Protein AF-A0A954B7E7-F1 (afdb_monomer)

Sequence (150 aa):
MMRPLVLIAVLIAAAAIAASNAAAQENEWRDRQAALSGLARIYGELHHIRRMCEPRYEADVWRDRMKKLIELEEPSFDVREAMVKAFNAGYSTAQNRYSYCDRQAEDFAAARAAQGDAYIRSLTAPLYEAMRGDDAEGVTVWRGANTDNR

Solvent-accessible surface area (backbone atoms only — not comparable to full-atom values): 8160 Å² total; per-residue (Å²): 130,62,68,65,56,52,52,51,53,51,52,53,53,52,51,54,53,53,54,52,52,53,54,52,53,52,49,54,54,51,51,49,52,53,37,50,25,51,37,28,18,38,32,18,28,40,23,46,50,32,33,60,65,37,55,91,79,34,40,56,53,31,56,51,50,49,52,49,52,50,65,73,63,64,56,56,72,69,56,46,50,48,23,53,52,28,16,54,51,23,22,52,52,38,44,77,73,45,89,62,69,46,72,70,49,53,53,48,44,54,56,43,51,60,52,34,53,54,33,53,49,64,72,43,45,66,58,54,53,52,52,49,62,68,43,64,83,75,66,83,76,84,69,80,79,88,66,85,88,132

Radius of gyration: 23.2 Å; Cα contacts (8 Å, |Δi|>4): 107; chains: 1; bounding box: 72×30×70 Å

pLDDT: mean 87.24, std 15.55, range [39.56, 98.88]

Structure (mmCIF, N/CA/C/O backbone):
data_AF-A0A954B7E7-F1
#
_entry.id   AF-A0A954B7E7-F1
#
loop_
_atom_site.group_PDB
_atom_site.id
_atom_site.type_symbol
_atom_site.label_atom_id
_atom_site.label_alt_id
_atom_site.label_comp_id
_atom_site.label_asym_id
_atom_site.label_entity_id
_atom_site.label_seq_id
_atom_site.pdbx_PDB_ins_code
_atom_site.Cartn_x
_atom_site.Cartn_y
_atom_site.Cartn_z
_atom_site.occupancy
_atom_site.B_iso_or_equiv
_atom_site.auth_seq_id
_atom_site.auth_comp_id
_atom_site.auth_asym_id
_atom_site.auth_atom_id
_atom_site.pdbx_PDB_model_num
ATOM 1 N N . MET A 1 1 ? -29.582 14.960 51.848 1.00 62.03 1 MET A N 1
ATOM 2 C CA . MET A 1 1 ? -29.928 15.155 50.419 1.00 62.03 1 MET A CA 1
ATOM 3 C C . MET A 1 1 ? -28.740 15.026 49.446 1.00 62.03 1 MET A C 1
ATOM 5 O O . MET A 1 1 ? -28.986 14.947 48.256 1.00 62.03 1 MET A O 1
ATOM 9 N N . MET A 1 2 ? -27.476 14.924 49.896 1.00 61.59 2 MET A N 1
ATOM 10 C CA . MET A 1 2 ? -26.298 14.858 48.995 1.00 61.59 2 MET A CA 1
ATOM 11 C C . MET A 1 2 ? -25.994 13.473 48.386 1.00 61.59 2 MET A C 1
ATOM 13 O O . MET A 1 2 ? -25.412 13.392 47.313 1.00 61.59 2 MET A O 1
ATOM 17 N N . ARG A 1 3 ? -26.408 12.373 49.030 1.00 65.44 3 ARG A N 1
ATOM 18 C CA . ARG A 1 3 ? -26.160 10.994 48.558 1.00 65.44 3 ARG A CA 1
ATOM 19 C C . ARG A 1 3 ? -26.672 10.675 47.136 1.00 65.44 3 ARG A C 1
ATOM 21 O O . ARG A 1 3 ? -25.899 10.094 46.380 1.00 65.44 3 ARG A O 1
ATOM 28 N N . PRO A 1 4 ? -27.906 11.045 46.735 1.00 71.19 4 PRO A N 1
ATOM 29 C CA . PRO A 1 4 ? -28.377 10.776 45.374 1.00 71.19 4 PRO A CA 1
ATOM 30 C C . PRO A 1 4 ? -27.634 11.606 44.316 1.00 71.19 4 PRO A C 1
ATOM 32 O O . PRO A 1 4 ? -27.367 11.100 43.233 1.00 71.19 4 PRO A O 1
ATOM 35 N N . LEU A 1 5 ? -27.228 12.840 44.638 1.00 78.75 5 LEU A N 1
ATOM 36 C CA . LEU A 1 5 ? -26.463 13.701 43.726 1.00 78.75 5 LEU A CA 1
ATOM 37 C C . LEU A 1 5 ? -25.052 13.157 43.464 1.00 78.75 5 LEU A C 1
ATOM 39 O O . LEU A 1 5 ? -24.598 13.170 42.325 1.00 78.75 5 LEU A O 1
ATOM 43 N N . VAL A 1 6 ? -24.385 12.624 44.494 1.00 80.50 6 VAL A N 1
ATOM 44 C CA . VAL A 1 6 ? -23.064 11.987 44.344 1.00 80.50 6 VAL A CA 1
ATOM 45 C C . VAL A 1 6 ? -23.156 10.722 43.486 1.00 80.50 6 VAL A C 1
ATOM 47 O O . VAL A 1 6 ? -22.325 10.530 42.606 1.00 80.50 6 VAL A O 1
ATOM 50 N N . LEU A 1 7 ? -24.185 9.890 43.678 1.00 80.69 7 LEU A N 1
ATOM 51 C CA . LEU A 1 7 ? -24.391 8.684 42.864 1.00 80.69 7 LEU A CA 1
ATOM 52 C C . LEU A 1 7 ? -24.651 9.016 41.388 1.00 80.69 7 LEU A C 1
ATOM 54 O O . LEU A 1 7 ? -24.070 8.384 40.510 1.00 80.69 7 LEU A O 1
ATOM 58 N N . ILE A 1 8 ? -25.471 10.033 41.109 1.00 85.56 8 ILE A N 1
ATOM 59 C CA . ILE A 1 8 ? -25.734 10.489 39.737 1.00 85.56 8 ILE A CA 1
ATOM 60 C C . ILE A 1 8 ? -24.454 11.043 39.096 1.00 85.56 8 ILE A C 1
ATOM 62 O O . ILE A 1 8 ? -24.145 10.693 37.960 1.00 85.56 8 ILE A O 1
ATOM 66 N N . ALA A 1 9 ? -23.675 11.850 39.821 1.00 83.00 9 ALA A N 1
ATOM 67 C CA . ALA A 1 9 ? -22.412 12.385 39.315 1.00 83.00 9 ALA A CA 1
ATOM 68 C C . ALA A 1 9 ? -21.390 11.277 38.995 1.00 83.00 9 ALA A C 1
ATOM 70 O O . ALA A 1 9 ? -20.734 11.332 37.957 1.00 83.00 9 ALA A O 1
ATOM 71 N N . VAL A 1 10 ? -21.297 10.241 39.838 1.00 87.31 10 VAL A N 1
ATOM 72 C CA . VAL A 1 10 ? -20.429 9.074 39.596 1.00 87.31 10 VAL A CA 1
ATOM 73 C C . VAL A 1 10 ? -20.885 8.282 38.368 1.00 87.31 10 VAL A C 1
ATOM 75 O O . VAL A 1 10 ? -20.050 7.901 37.552 1.00 87.31 10 VAL A O 1
ATOM 78 N N . LEU A 1 11 ? -22.194 8.076 38.188 1.00 87.62 11 LEU A N 1
ATOM 79 C CA . LEU A 1 11 ? -22.734 7.386 37.010 1.00 87.62 11 LEU A CA 1
ATOM 80 C C . LEU A 1 11 ? -22.468 8.161 35.710 1.00 87.62 11 LEU A C 1
ATOM 82 O O . LEU A 1 11 ? -22.082 7.558 34.711 1.00 87.62 11 LEU A O 1
ATOM 86 N N . ILE A 1 12 ? -22.616 9.489 35.727 1.00 86.94 12 ILE A N 1
ATOM 87 C CA . ILE A 1 12 ? -22.311 10.344 34.568 1.00 86.94 12 ILE A CA 1
ATOM 88 C C . ILE A 1 12 ? -20.813 10.292 34.238 1.00 86.94 12 ILE A C 1
ATOM 90 O O . ILE A 1 12 ? -20.449 10.133 33.073 1.00 86.94 12 ILE A O 1
ATOM 94 N N . ALA A 1 13 ? -19.942 10.377 35.248 1.00 83.62 13 ALA A N 1
ATOM 95 C CA . ALA A 1 13 ? -18.497 10.289 35.048 1.00 83.62 13 ALA A CA 1
ATOM 96 C C . ALA A 1 13 ? -18.077 8.920 34.480 1.00 83.62 13 ALA A C 1
ATOM 98 O O . ALA A 1 13 ? -17.292 8.861 33.535 1.00 83.62 13 ALA A O 1
ATOM 99 N N . ALA A 1 14 ? -18.643 7.823 34.993 1.00 82.69 14 ALA A N 1
ATOM 100 C CA . ALA A 1 14 ? -18.383 6.478 34.483 1.00 82.69 14 ALA A CA 1
ATOM 101 C C . ALA A 1 14 ? -18.843 6.308 33.022 1.00 82.69 14 ALA A C 1
ATOM 103 O O . ALA A 1 14 ? -18.114 5.736 32.211 1.00 82.69 14 ALA A O 1
ATOM 104 N N . ALA A 1 15 ? -20.012 6.851 32.662 1.00 83.81 15 ALA A N 1
ATOM 105 C CA . ALA A 1 15 ? -20.512 6.823 31.288 1.00 83.81 15 ALA A CA 1
ATOM 106 C C . ALA A 1 15 ? -19.619 7.625 30.322 1.00 83.81 15 ALA A C 1
ATOM 108 O O . ALA A 1 15 ? -19.341 7.162 29.216 1.00 83.81 15 ALA A O 1
ATOM 109 N N . ALA A 1 16 ? -19.118 8.792 30.745 1.00 83.19 16 ALA A N 1
ATOM 110 C CA . ALA A 1 16 ? -18.207 9.611 29.942 1.00 83.19 16 ALA A CA 1
ATOM 111 C C . ALA A 1 16 ? -16.865 8.907 29.671 1.00 83.19 16 ALA A C 1
ATOM 113 O O . ALA A 1 16 ? -16.358 8.948 28.547 1.00 83.19 16 ALA A O 1
ATOM 114 N N . ILE A 1 17 ? -16.309 8.215 30.670 1.00 82.94 17 ILE A N 1
ATOM 115 C CA . ILE A 1 17 ? -15.077 7.426 30.514 1.00 82.94 17 ILE A CA 1
ATOM 116 C C . ILE A 1 17 ? -15.307 6.251 29.550 1.00 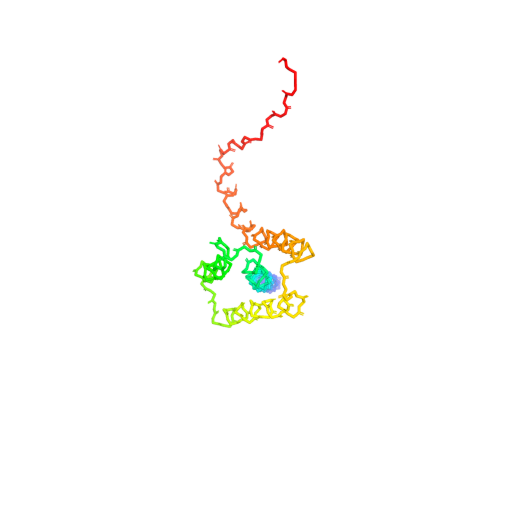82.94 17 ILE A C 1
ATOM 118 O O . ILE A 1 17 ? -14.515 6.050 28.630 1.00 82.94 17 ILE A O 1
ATOM 122 N N . ALA A 1 18 ? -16.410 5.511 29.702 1.00 79.81 18 ALA A N 1
ATOM 123 C CA . ALA A 1 18 ? -16.728 4.381 28.827 1.00 79.81 18 ALA A CA 1
ATOM 124 C C . ALA A 1 18 ? -16.906 4.803 27.357 1.00 79.81 18 ALA A C 1
ATOM 126 O O . ALA A 1 18 ? -16.361 4.161 26.460 1.00 79.81 18 ALA A O 1
ATOM 127 N N . ALA A 1 19 ? -17.610 5.913 27.110 1.00 79.81 19 ALA A N 1
ATOM 128 C CA . ALA A 1 19 ? -17.781 6.463 25.766 1.00 79.81 19 ALA A CA 1
ATOM 129 C C . ALA A 1 19 ? -16.446 6.902 25.134 1.00 79.81 19 ALA A C 1
ATOM 131 O O . ALA A 1 19 ? -16.231 6.700 23.939 1.00 79.81 19 ALA A O 1
ATOM 132 N N . SER A 1 20 ? -15.535 7.460 25.937 1.00 78.25 20 SER A N 1
ATOM 133 C CA . SER A 1 20 ? -14.213 7.903 25.471 1.00 78.25 20 SER A CA 1
ATOM 134 C C . SER A 1 20 ? -13.339 6.725 25.028 1.00 78.25 20 SER A C 1
ATOM 136 O O . SER A 1 20 ? -12.723 6.781 23.966 1.00 78.25 20 SER A O 1
ATOM 138 N N . ASN A 1 21 ? -13.337 5.633 25.798 1.00 78.88 21 ASN A N 1
ATOM 139 C CA . ASN A 1 21 ? -12.590 4.419 25.456 1.00 78.88 21 ASN A CA 1
ATOM 140 C C . ASN A 1 21 ? -13.131 3.746 24.186 1.00 78.88 21 ASN A C 1
ATOM 142 O O . ASN A 1 21 ? -12.350 3.338 23.331 1.00 78.88 21 ASN A O 1
ATOM 146 N N . ALA A 1 22 ? -14.457 3.682 24.027 1.00 78.12 22 ALA A N 1
ATOM 147 C CA . ALA A 1 22 ? -15.073 3.132 22.819 1.00 78.12 22 ALA A CA 1
ATOM 148 C C . ALA A 1 22 ? -14.686 3.929 21.559 1.00 78.12 22 ALA A C 1
ATOM 150 O O . ALA A 1 22 ? -14.379 3.347 20.521 1.00 78.12 22 ALA A O 1
ATOM 151 N N . ALA A 1 23 ? -14.642 5.262 21.657 1.00 82.12 23 ALA A N 1
ATOM 152 C CA . ALA A 1 23 ? -14.212 6.114 20.551 1.00 82.12 23 ALA A CA 1
ATOM 153 C C . ALA A 1 23 ? -12.720 5.940 20.210 1.00 82.12 23 ALA A C 1
ATOM 155 O O . ALA A 1 23 ? -12.357 5.956 19.034 1.00 82.12 23 ALA A O 1
ATOM 156 N N . ALA A 1 24 ? -11.855 5.763 21.214 1.00 80.12 24 ALA A N 1
ATOM 157 C CA . ALA A 1 24 ? -10.432 5.499 20.995 1.00 80.12 24 ALA A CA 1
ATOM 158 C C . ALA A 1 24 ? -10.213 4.170 20.251 1.00 80.12 24 ALA A C 1
ATOM 160 O O . ALA A 1 24 ? -9.518 4.147 19.237 1.00 80.12 24 ALA A O 1
ATOM 161 N N . GLN A 1 25 ? -10.890 3.105 20.684 1.00 80.62 25 GLN A N 1
ATOM 162 C CA . GLN A 1 25 ? -10.803 1.785 20.057 1.00 80.62 25 GLN A CA 1
ATOM 163 C C . GLN A 1 25 ? -11.285 1.790 18.595 1.00 80.62 25 GLN A C 1
ATOM 165 O O . GLN A 1 25 ? -10.663 1.177 17.729 1.00 80.62 25 GLN A O 1
ATOM 170 N N . GLU A 1 26 ? -12.366 2.515 18.297 1.00 83.69 26 GLU A N 1
ATOM 171 C CA . GLU A 1 26 ? -12.870 2.672 16.926 1.00 83.69 26 GLU A CA 1
ATOM 172 C C . GLU A 1 26 ? -11.858 3.390 16.017 1.00 83.69 26 GLU A C 1
ATOM 174 O O . GLU A 1 26 ? -11.665 3.019 14.857 1.00 83.69 26 GLU A O 1
ATOM 179 N N . ASN A 1 27 ? -11.182 4.417 16.538 1.00 87.12 27 ASN A N 1
ATOM 180 C CA . ASN A 1 27 ? -10.155 5.131 15.782 1.00 87.12 27 ASN A CA 1
ATOM 181 C C . ASN A 1 27 ? -8.965 4.221 15.459 1.00 87.12 27 ASN A C 1
ATOM 183 O O . ASN A 1 27 ? -8.548 4.167 14.305 1.00 87.12 27 ASN A O 1
ATOM 187 N N . GLU A 1 28 ? -8.478 3.457 16.438 1.00 87.50 28 GLU A N 1
ATOM 188 C CA . GLU A 1 28 ? -7.391 2.491 16.238 1.00 87.50 28 GLU A CA 1
ATOM 189 C C . GLU A 1 28 ? -7.754 1.424 15.197 1.00 87.50 28 GLU A C 1
ATOM 191 O O . GLU A 1 28 ? -6.956 1.115 14.307 1.00 87.50 28 GLU A O 1
ATOM 196 N N . TRP A 1 29 ? -8.979 0.891 15.259 1.00 89.25 29 TRP A N 1
ATOM 197 C CA . TRP A 1 29 ? -9.479 -0.085 14.289 1.00 89.25 29 TRP A CA 1
ATOM 198 C C . TRP A 1 29 ? -9.511 0.483 12.863 1.00 89.25 29 TRP A C 1
ATOM 200 O O . TRP A 1 29 ? -9.078 -0.178 11.909 1.00 89.25 29 TRP A O 1
ATOM 210 N N . ARG A 1 30 ? -9.988 1.721 12.703 1.00 92.12 30 ARG A N 1
ATOM 211 C CA . ARG A 1 30 ? -10.050 2.405 11.405 1.00 92.12 30 ARG A CA 1
ATOM 212 C C . ARG A 1 30 ? -8.659 2.712 10.850 1.00 92.12 30 ARG A C 1
ATOM 214 O O . ARG A 1 30 ? -8.404 2.467 9.668 1.00 92.12 30 ARG A O 1
ATOM 221 N N . ASP A 1 31 ? -7.750 3.195 11.691 1.00 93.00 31 ASP A N 1
ATOM 222 C CA . ASP A 1 31 ? -6.374 3.510 11.298 1.00 93.00 31 ASP A CA 1
ATOM 223 C C . ASP A 1 31 ? -5.615 2.242 10.880 1.00 93.00 31 ASP A C 1
ATOM 225 O O . ASP A 1 31 ? -4.913 2.239 9.863 1.00 93.00 31 ASP A O 1
ATOM 229 N N . ARG A 1 32 ? -5.836 1.122 11.583 1.00 94.56 32 ARG A N 1
ATOM 230 C CA . ARG A 1 32 ? -5.274 -0.184 11.211 1.00 94.56 32 ARG A CA 1
ATOM 231 C C . ARG A 1 32 ? -5.741 -0.634 9.827 1.00 94.56 32 ARG A C 1
ATOM 233 O O . ARG A 1 32 ? -4.914 -1.008 8.997 1.00 94.56 32 ARG A O 1
ATOM 240 N N . GLN A 1 33 ? -7.038 -0.565 9.530 1.00 96.00 33 GLN A N 1
ATOM 241 C CA . GLN A 1 33 ? -7.556 -0.928 8.200 1.00 96.00 33 GLN A CA 1
ATOM 242 C C . GLN A 1 33 ? -7.020 -0.030 7.087 1.00 96.00 33 GLN A C 1
ATOM 244 O O . GLN A 1 33 ? -6.722 -0.507 5.984 1.00 96.00 33 GLN A O 1
ATOM 249 N N . ALA A 1 34 ? -6.885 1.269 7.365 1.00 96.31 34 ALA A N 1
ATOM 250 C CA . ALA A 1 34 ? -6.288 2.210 6.430 1.00 96.31 34 ALA A CA 1
ATOM 251 C C . ALA A 1 34 ? -4.821 1.846 6.149 1.00 96.31 34 ALA A C 1
ATOM 253 O O . ALA A 1 34 ? -4.398 1.858 4.989 1.00 96.31 34 ALA A O 1
ATOM 254 N N . ALA A 1 35 ? -4.065 1.450 7.177 1.00 97.50 35 ALA A N 1
ATOM 255 C CA . ALA A 1 35 ? -2.692 0.982 7.031 1.00 97.50 35 ALA A CA 1
ATOM 256 C C . ALA A 1 35 ? -2.596 -0.334 6.236 1.00 97.50 35 ALA A C 1
ATOM 258 O O . ALA A 1 35 ? -1.775 -0.429 5.322 1.00 97.50 35 ALA A O 1
ATOM 259 N N . LEU A 1 36 ? -3.476 -1.308 6.497 1.00 98.38 36 LEU A N 1
ATOM 260 C CA . LEU A 1 36 ? -3.551 -2.563 5.736 1.00 98.38 36 LEU A CA 1
ATOM 261 C C . LEU A 1 36 ? -3.853 -2.320 4.255 1.00 98.38 36 LEU A C 1
ATOM 263 O O . LEU A 1 36 ? -3.168 -2.846 3.377 1.00 98.38 36 LEU A O 1
ATOM 267 N N . SER A 1 37 ? -4.840 -1.473 3.964 1.00 98.50 37 SER A N 1
ATOM 268 C CA . SER A 1 37 ? -5.191 -1.097 2.590 1.00 98.50 37 SER A CA 1
ATOM 269 C C . SER A 1 37 ? -4.064 -0.306 1.911 1.00 98.50 37 SER A C 1
ATOM 271 O O . SER A 1 37 ? -3.795 -0.483 0.720 1.00 98.50 37 SER A O 1
ATOM 273 N N . GLY A 1 38 ? -3.366 0.549 2.663 1.00 98.56 38 GLY A N 1
ATOM 274 C CA . GLY A 1 38 ? -2.195 1.291 2.199 1.00 98.56 38 GLY A CA 1
ATOM 275 C C . GLY A 1 38 ? -1.033 0.378 1.803 1.00 98.56 38 GLY A C 1
ATOM 276 O O . GLY A 1 38 ? -0.483 0.528 0.708 1.00 98.56 38 GLY A O 1
ATOM 277 N N . LEU A 1 39 ? -0.713 -0.606 2.645 1.00 98.75 39 LEU A N 1
ATOM 278 C CA . LEU A 1 39 ? 0.311 -1.611 2.366 1.00 98.75 39 LEU A CA 1
ATOM 279 C C . LEU A 1 39 ? -0.084 -2.515 1.188 1.00 98.75 39 LEU A C 1
ATOM 281 O O . LEU A 1 39 ? 0.735 -2.769 0.305 1.00 98.75 39 LEU A O 1
ATOM 285 N N . ALA A 1 40 ? -1.351 -2.930 1.112 1.00 98.81 40 ALA A N 1
ATOM 286 C CA . ALA A 1 40 ? -1.865 -3.720 -0.005 1.00 98.81 40 ALA A CA 1
ATOM 287 C C . ALA A 1 40 ? -1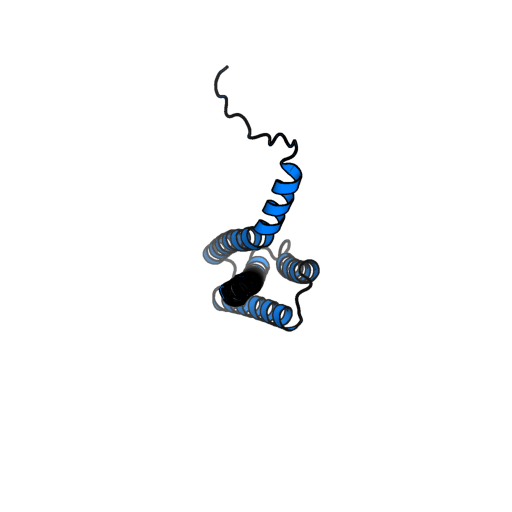.693 -2.999 -1.352 1.00 98.81 40 ALA A C 1
ATOM 289 O O . ALA A 1 40 ? -1.236 -3.595 -2.330 1.00 98.81 40 ALA A O 1
ATOM 290 N N . ARG A 1 41 ? -1.981 -1.691 -1.398 1.00 98.88 41 ARG A N 1
ATOM 291 C CA . ARG A 1 41 ? -1.741 -0.856 -2.585 1.00 98.88 41 ARG A CA 1
ATOM 292 C C . ARG A 1 41 ? -0.266 -0.814 -2.983 1.00 98.88 41 ARG A C 1
ATOM 294 O O . ARG A 1 41 ? 0.028 -0.943 -4.169 1.00 98.88 41 ARG A O 1
ATOM 301 N N . ILE A 1 42 ? 0.645 -0.695 -2.012 1.00 98.81 42 ILE A N 1
ATOM 302 C CA . ILE A 1 42 ? 2.098 -0.760 -2.254 1.00 98.81 42 ILE A CA 1
ATOM 303 C C . ILE A 1 42 ? 2.488 -2.087 -2.888 1.00 98.81 42 ILE A C 1
ATOM 305 O O . ILE A 1 42 ? 3.198 -2.102 -3.890 1.00 98.81 42 ILE A O 1
ATOM 309 N N . TYR A 1 43 ? 2.005 -3.203 -2.347 1.00 98.75 43 TYR A N 1
ATOM 310 C CA . TYR A 1 43 ? 2.293 -4.516 -2.919 1.00 98.75 43 TYR A CA 1
ATOM 311 C C . TYR A 1 43 ? 1.777 -4.653 -4.350 1.00 98.75 43 TYR A C 1
ATOM 313 O O . TYR A 1 43 ? 2.461 -5.257 -5.172 1.00 98.75 43 TYR A O 1
ATOM 321 N N . GLY A 1 44 ? 0.631 -4.053 -4.678 1.00 98.62 44 GLY A N 1
ATOM 322 C CA . GLY A 1 44 ? 0.123 -4.003 -6.049 1.00 98.62 44 GLY A CA 1
ATOM 323 C C . GLY A 1 44 ? 1.056 -3.258 -7.003 1.00 98.62 44 GLY A C 1
ATOM 324 O O . GLY A 1 44 ? 1.412 -3.776 -8.061 1.00 98.62 44 GLY A O 1
ATOM 325 N N . GLU A 1 45 ? 1.492 -2.059 -6.613 1.00 98.69 45 GLU A N 1
ATOM 326 C CA . GLU A 1 45 ? 2.414 -1.238 -7.409 1.00 98.69 45 GLU A CA 1
ATOM 327 C C . GLU A 1 45 ? 3.767 -1.936 -7.612 1.00 98.69 45 GLU A C 1
ATOM 329 O O . GLU A 1 45 ? 4.279 -1.996 -8.732 1.00 98.69 45 GLU A O 1
ATOM 334 N N . LEU A 1 46 ? 4.320 -2.516 -6.542 1.00 98.19 46 LEU A N 1
ATOM 335 C CA . LEU A 1 46 ? 5.580 -3.258 -6.587 1.00 98.19 46 LEU A CA 1
ATOM 336 C C . LEU A 1 46 ? 5.459 -4.528 -7.428 1.00 98.19 46 LEU A C 1
ATOM 338 O O . LEU A 1 46 ? 6.366 -4.824 -8.201 1.00 98.19 46 LEU A O 1
ATOM 342 N N . HIS A 1 47 ? 4.332 -5.240 -7.343 1.00 98.12 47 HIS A N 1
ATOM 343 C CA . HIS A 1 47 ? 4.094 -6.434 -8.150 1.00 98.12 47 HIS A CA 1
ATOM 344 C C . HIS A 1 47 ? 4.179 -6.137 -9.648 1.00 98.12 47 HIS A C 1
ATOM 346 O O . HIS A 1 47 ? 4.799 -6.906 -10.379 1.00 98.12 47 HIS A O 1
ATOM 352 N N . HIS A 1 48 ? 3.601 -5.024 -10.111 1.00 98.00 48 HIS A N 1
ATOM 353 C CA . HIS A 1 48 ? 3.704 -4.638 -11.519 1.00 98.00 48 HIS A CA 1
ATOM 354 C C . HIS A 1 48 ? 5.154 -4.359 -11.927 1.00 98.00 48 HIS A C 1
ATOM 356 O O . HIS A 1 48 ? 5.666 -4.973 -12.863 1.00 98.00 48 HIS A O 1
ATOM 362 N N . ILE A 1 49 ? 5.834 -3.467 -11.203 1.00 97.69 49 ILE A N 1
ATOM 363 C CA . ILE A 1 49 ? 7.168 -2.997 -11.601 1.00 97.69 49 ILE A CA 1
ATOM 364 C C . ILE A 1 49 ? 8.197 -4.123 -11.522 1.00 97.69 49 ILE A C 1
ATOM 366 O O . ILE A 1 49 ? 8.946 -4.351 -12.471 1.00 97.69 49 ILE A O 1
ATOM 370 N N . ARG A 1 50 ? 8.203 -4.886 -10.427 1.00 95.25 50 ARG A N 1
ATOM 371 C CA . ARG A 1 50 ? 9.187 -5.952 -10.203 1.00 95.25 50 ARG A CA 1
ATOM 372 C C . ARG A 1 50 ? 8.980 -7.142 -11.132 1.00 95.25 50 ARG A C 1
ATOM 374 O O . ARG A 1 50 ? 9.956 -7.771 -11.525 1.00 95.25 50 ARG A O 1
ATOM 381 N N . ARG A 1 51 ? 7.748 -7.392 -11.598 1.00 95.56 51 ARG A N 1
ATOM 382 C CA . ARG A 1 51 ? 7.500 -8.346 -12.693 1.00 95.56 51 ARG A CA 1
ATOM 383 C C . ARG A 1 51 ? 8.204 -7.969 -13.989 1.00 95.56 51 ARG A C 1
ATOM 385 O O . ARG A 1 51 ? 8.571 -8.866 -14.736 1.00 95.56 51 ARG A O 1
ATOM 392 N N . MET A 1 52 ? 8.337 -6.682 -14.289 1.00 95.31 52 MET A N 1
ATOM 393 C CA . MET A 1 52 ? 8.971 -6.234 -15.530 1.00 95.31 52 MET A CA 1
ATOM 394 C C . MET A 1 52 ? 10.481 -6.054 -15.372 1.00 95.31 52 MET A C 1
ATOM 396 O O . MET A 1 52 ? 11.220 -6.398 -16.288 1.00 95.31 52 MET A O 1
ATOM 400 N N . CYS A 1 53 ? 10.934 -5.535 -14.230 1.00 95.12 53 CYS A N 1
ATOM 401 C CA . CYS A 1 53 ? 12.353 -5.287 -13.971 1.00 95.12 53 CYS A CA 1
ATOM 402 C C . CYS A 1 53 ? 13.122 -6.549 -13.554 1.00 95.12 53 CYS A C 1
ATOM 404 O O . CYS A 1 53 ? 14.249 -6.756 -13.993 1.00 95.12 53 CYS A O 1
ATOM 406 N N . GLU A 1 54 ? 12.510 -7.431 -12.759 1.00 92.12 54 GLU A N 1
ATOM 407 C CA . GLU A 1 54 ? 13.158 -8.626 -12.200 1.00 92.12 54 GLU A CA 1
ATOM 408 C C . GLU A 1 54 ? 12.286 -9.894 -12.350 1.00 92.12 54 GLU A C 1
ATOM 410 O O . GLU A 1 54 ? 12.027 -10.613 -11.376 1.00 92.12 54 GLU A O 1
ATOM 415 N N . PRO A 1 55 ? 11.838 -10.237 -13.577 1.00 90.19 55 PRO A N 1
ATOM 416 C CA . PRO A 1 55 ? 10.847 -11.293 -13.818 1.00 90.19 55 PRO A CA 1
ATOM 417 C C . PRO A 1 55 ? 11.246 -12.682 -13.304 1.00 90.19 55 PRO A C 1
ATOM 419 O O . PRO A 1 55 ? 10.381 -13.522 -13.077 1.00 90.19 55 PRO A O 1
ATOM 422 N N . ARG A 1 56 ? 12.545 -12.957 -13.144 1.00 89.44 56 ARG A N 1
ATOM 423 C CA . ARG A 1 56 ? 13.047 -14.270 -12.705 1.00 89.44 56 ARG A CA 1
ATOM 424 C C . ARG A 1 56 ? 13.024 -14.462 -11.189 1.00 89.44 56 ARG A C 1
ATOM 426 O O . ARG A 1 56 ? 13.034 -15.604 -10.747 1.00 89.44 56 ARG A O 1
ATOM 433 N N . TYR A 1 57 ? 13.020 -13.373 -10.421 1.00 86.94 57 TYR A N 1
ATOM 434 C CA . TYR A 1 57 ? 13.223 -13.415 -8.969 1.00 86.94 57 TYR A CA 1
ATOM 435 C C . TYR A 1 57 ? 12.034 -12.860 -8.191 1.00 86.94 57 TYR A C 1
ATOM 437 O O . TYR A 1 57 ? 11.698 -13.389 -7.137 1.00 86.94 57 TYR A O 1
ATOM 445 N N . GLU A 1 58 ? 11.365 -11.831 -8.715 1.00 88.75 58 GLU A N 1
ATOM 446 C CA . GLU A 1 58 ? 10.368 -11.082 -7.943 1.00 88.75 58 GLU A CA 1
ATOM 447 C C . GLU A 1 58 ? 8.954 -11.107 -8.530 1.00 88.75 58 GLU A C 1
ATOM 449 O O . GLU A 1 58 ? 8.040 -10.499 -7.963 1.00 88.75 58 GLU A O 1
ATOM 454 N N . ALA A 1 59 ? 8.742 -11.817 -9.642 1.00 81.75 59 ALA A N 1
ATOM 455 C CA . ALA A 1 59 ? 7.482 -11.757 -10.375 1.00 81.75 59 ALA A CA 1
ATOM 456 C C . ALA A 1 59 ? 6.254 -12.078 -9.510 1.00 81.75 59 ALA A C 1
ATOM 458 O O . ALA A 1 59 ? 5.250 -11.376 -9.613 1.00 81.75 59 ALA A O 1
ATOM 459 N N . ASP A 1 60 ? 6.338 -13.073 -8.625 1.00 91.69 60 ASP A N 1
ATOM 460 C CA . ASP A 1 60 ? 5.212 -13.485 -7.776 1.00 91.69 60 ASP A CA 1
ATOM 461 C C . ASP A 1 60 ? 5.379 -13.119 -6.294 1.00 91.69 60 ASP A C 1
ATOM 463 O O . ASP A 1 60 ? 4.392 -13.086 -5.557 1.00 91.69 60 ASP A O 1
ATOM 467 N N . VAL A 1 61 ? 6.582 -12.707 -5.878 1.00 94.81 61 VAL A N 1
ATOM 468 C CA . VAL A 1 61 ? 6.928 -12.393 -4.478 1.00 94.81 61 VAL A CA 1
ATOM 469 C C . VAL A 1 61 ? 5.940 -11.414 -3.847 1.00 94.81 61 VAL A C 1
ATOM 471 O O . VAL A 1 61 ? 5.467 -11.619 -2.732 1.00 94.81 61 VAL A O 1
ATOM 474 N N . TRP A 1 62 ? 5.587 -10.346 -4.558 1.00 96.06 62 TRP A N 1
ATOM 475 C CA . TRP A 1 62 ? 4.714 -9.294 -4.028 1.00 96.06 62 TRP A CA 1
ATOM 476 C C . TRP A 1 62 ? 3.248 -9.716 -3.929 1.00 96.06 62 TRP A C 1
ATOM 478 O O . TRP A 1 62 ? 2.547 -9.323 -2.996 1.00 96.06 62 TRP A O 1
ATOM 488 N N . ARG A 1 63 ? 2.793 -10.574 -4.847 1.00 96.50 63 ARG A N 1
ATOM 489 C CA . ARG A 1 63 ? 1.468 -11.195 -4.761 1.00 96.50 63 ARG A CA 1
ATOM 490 C C . ARG A 1 63 ? 1.408 -12.156 -3.578 1.00 96.50 63 ARG A C 1
ATOM 492 O O . ARG A 1 63 ? 0.408 -12.179 -2.867 1.00 96.50 63 ARG A O 1
ATOM 499 N N . ASP A 1 64 ? 2.466 -12.922 -3.344 1.00 97.56 64 ASP A N 1
ATOM 500 C CA . ASP A 1 64 ? 2.520 -13.855 -2.222 1.00 97.56 64 ASP A CA 1
ATOM 501 C C . ASP A 1 64 ? 2.639 -13.132 -0.877 1.00 97.56 64 ASP A C 1
ATOM 503 O O . ASP A 1 64 ? 1.960 -13.513 0.073 1.00 97.56 64 ASP A O 1
ATOM 507 N N . ARG A 1 65 ? 3.368 -12.011 -0.810 1.00 97.19 65 ARG A N 1
ATOM 508 C CA . ARG A 1 65 ? 3.342 -11.104 0.351 1.00 97.19 65 ARG A CA 1
ATOM 509 C C . ARG A 1 65 ? 1.940 -10.568 0.631 1.00 97.19 65 ARG A C 1
ATOM 511 O O . ARG A 1 65 ? 1.520 -10.557 1.783 1.00 97.19 65 ARG A O 1
ATOM 518 N N . MET A 1 66 ? 1.188 -10.191 -0.405 1.00 98.25 66 MET A N 1
ATOM 519 C CA . MET A 1 66 ? -0.209 -9.777 -0.252 1.00 98.25 66 MET A CA 1
ATOM 520 C C . MET A 1 66 ? -1.092 -10.902 0.312 1.00 98.25 66 MET A C 1
ATOM 522 O O . MET A 1 66 ? -1.887 -10.664 1.220 1.00 98.25 66 MET A O 1
ATOM 526 N N . LYS A 1 67 ? -0.941 -12.136 -0.189 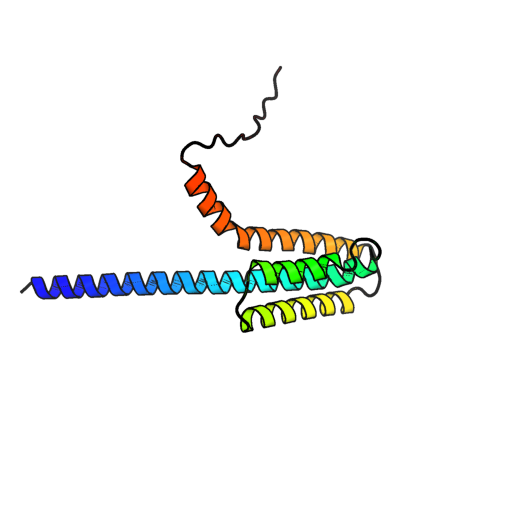1.00 98.31 67 LYS A N 1
ATOM 527 C CA . LYS A 1 67 ? -1.657 -13.303 0.357 1.00 98.31 67 LYS A CA 1
ATOM 528 C C . LYS A 1 67 ? -1.284 -13.543 1.817 1.00 98.31 67 LYS A C 1
ATOM 530 O O . LYS A 1 67 ? -2.178 -13.730 2.634 1.00 98.31 67 LYS A O 1
ATOM 535 N N . LYS A 1 68 ? 0.011 -13.485 2.142 1.00 98.12 68 LYS A N 1
ATOM 536 C CA . LYS A 1 68 ? 0.500 -13.704 3.503 1.00 98.12 68 LYS A CA 1
ATOM 537 C C . LYS A 1 68 ? 0.012 -12.627 4.469 1.00 98.12 68 LYS A C 1
ATOM 539 O O . LYS A 1 68 ? -0.312 -12.951 5.601 1.00 98.12 68 LYS A O 1
ATOM 544 N N . LEU A 1 69 ? -0.099 -11.376 4.020 1.00 97.56 69 LEU A N 1
ATOM 545 C CA . LEU A 1 69 ? -0.688 -10.298 4.815 1.00 97.56 69 LEU A CA 1
ATOM 546 C C . LEU A 1 69 ? -2.151 -10.599 5.175 1.00 97.56 69 LEU A C 1
ATOM 548 O O . LEU A 1 69 ? -2.525 -10.469 6.332 1.00 97.56 69 LEU A O 1
ATOM 552 N N . ILE A 1 70 ? -2.966 -11.040 4.208 1.00 98.12 70 ILE A N 1
ATOM 553 C CA . ILE A 1 70 ? -4.362 -11.437 4.471 1.00 98.12 70 ILE A CA 1
ATOM 554 C C . ILE A 1 70 ? -4.425 -12.641 5.417 1.00 98.12 70 ILE A C 1
ATOM 556 O O . ILE A 1 70 ? -5.281 -12.677 6.290 1.00 98.12 70 ILE A O 1
ATOM 560 N N . GLU A 1 71 ? -3.547 -13.625 5.227 1.00 97.81 71 GLU A N 1
ATOM 561 C CA . GLU A 1 71 ? -3.485 -14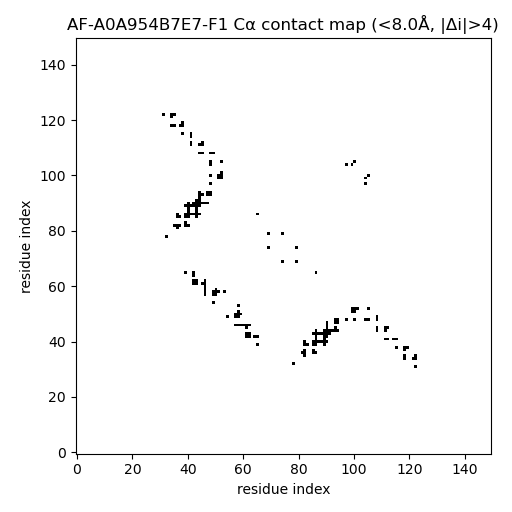.819 6.076 1.00 97.81 71 GLU A CA 1
ATOM 562 C C . GLU A 1 71 ? -3.130 -14.473 7.527 1.00 97.81 71 GLU A C 1
ATOM 564 O O . GLU A 1 71 ? -3.736 -15.017 8.436 1.00 97.81 71 GLU A O 1
ATOM 569 N N . LEU A 1 72 ? -2.165 -13.575 7.746 1.00 96.00 72 LEU A N 1
ATOM 570 C CA . LEU A 1 72 ? -1.711 -13.201 9.087 1.00 96.00 72 LEU A CA 1
ATOM 571 C C . LEU A 1 72 ? -2.701 -12.304 9.831 1.00 96.00 72 LEU A C 1
ATOM 573 O O . LEU A 1 72 ? -2.813 -12.407 11.047 1.00 96.00 72 LEU A O 1
ATOM 577 N N . GLU A 1 73 ? -3.370 -11.397 9.123 1.00 95.00 73 GLU A N 1
ATOM 578 C CA . GLU A 1 73 ? -4.273 -10.426 9.751 1.00 95.00 73 GLU A CA 1
ATOM 579 C C . GLU A 1 73 ? -5.702 -10.955 9.910 1.00 95.00 73 GLU A C 1
ATOM 581 O O . GLU A 1 73 ? -6.492 -10.318 10.599 1.00 95.00 73 GLU A O 1
ATOM 586 N N . GLU A 1 74 ? -6.042 -12.068 9.244 1.00 97.00 74 GLU A N 1
ATOM 587 C CA . GLU A 1 74 ? -7.381 -12.679 9.215 1.00 97.00 74 GLU A CA 1
ATOM 588 C C . GLU A 1 74 ? -8.524 -11.637 9.186 1.00 97.00 74 GLU A C 1
ATOM 590 O O . GLU A 1 74 ? -9.416 -11.647 10.040 1.00 97.00 74 GLU A O 1
ATOM 595 N N . PRO A 1 75 ? -8.506 -10.686 8.227 1.00 96.44 75 PRO A N 1
ATOM 596 C CA . PRO A 1 75 ? -9.422 -9.558 8.247 1.00 96.44 75 PRO A CA 1
ATOM 597 C C . PRO A 1 75 ? -10.869 -10.004 8.018 1.00 96.44 75 PRO A C 1
ATOM 599 O O . PRO A 1 75 ? -11.140 -11.000 7.337 1.00 96.44 75 PRO A O 1
ATOM 602 N N . SER A 1 76 ? -11.817 -9.195 8.497 1.00 96.75 76 SER A N 1
ATOM 603 C CA . SER A 1 76 ? -13.221 -9.330 8.112 1.00 96.75 76 SER A CA 1
ATOM 604 C C . SER A 1 76 ? -13.385 -9.225 6.590 1.00 96.75 76 SER A C 1
ATOM 606 O O . SER A 1 76 ? -12.521 -8.717 5.868 1.00 96.75 76 SER A O 1
ATOM 608 N N . PHE A 1 77 ? -14.500 -9.742 6.076 1.00 97.56 77 PHE A N 1
ATOM 609 C CA . PHE A 1 77 ? -14.723 -9.852 4.634 1.00 97.56 77 PHE A CA 1
ATOM 610 C C . PHE A 1 77 ? -14.617 -8.505 3.898 1.00 97.56 77 PHE A C 1
ATOM 612 O O . PHE A 1 77 ? -13.971 -8.419 2.855 1.00 97.56 77 PHE A O 1
ATOM 619 N N . ASP A 1 78 ? -15.209 -7.458 4.461 1.00 97.31 78 ASP A N 1
ATOM 620 C CA . ASP A 1 78 ? -15.195 -6.089 3.946 1.00 97.31 78 ASP A CA 1
ATOM 621 C C . ASP A 1 78 ? -13.781 -5.491 3.919 1.00 97.31 78 ASP A C 1
ATOM 623 O O . ASP A 1 78 ? -13.361 -4.909 2.915 1.00 97.31 78 ASP A O 1
ATOM 627 N N . VAL A 1 79 ? -12.995 -5.713 4.974 1.00 97.44 79 VAL A N 1
ATOM 628 C CA . VAL A 1 79 ? -11.595 -5.271 5.036 1.00 97.44 79 VAL A CA 1
ATOM 629 C C . VAL A 1 79 ? -10.751 -6.026 4.016 1.00 97.44 79 VAL A C 1
ATOM 631 O O . VAL A 1 79 ? -9.963 -5.423 3.284 1.00 97.44 79 VAL A O 1
ATOM 634 N N . ARG A 1 80 ? -10.955 -7.342 3.892 1.00 98.44 80 ARG A N 1
ATOM 635 C CA . ARG A 1 80 ? -10.297 -8.161 2.870 1.00 98.44 80 ARG A CA 1
ATOM 636 C C . ARG A 1 80 ? -10.611 -7.655 1.463 1.00 98.44 80 ARG A C 1
ATOM 638 O O . ARG A 1 80 ? -9.712 -7.581 0.623 1.00 98.44 80 ARG A O 1
ATOM 645 N N . GLU A 1 81 ? -11.867 -7.316 1.187 1.00 98.56 81 GLU A N 1
ATOM 646 C CA . GLU A 1 81 ? -12.287 -6.751 -0.096 1.00 98.56 81 GLU A CA 1
ATOM 647 C C . GLU A 1 81 ? -11.602 -5.403 -0.360 1.00 98.56 81 GLU A C 1
ATOM 649 O O . GLU A 1 81 ? -11.034 -5.204 -1.440 1.00 98.56 81 GLU A O 1
ATOM 654 N N . ALA A 1 82 ? -11.573 -4.510 0.633 1.00 98.56 82 ALA A N 1
ATOM 655 C CA . ALA A 1 82 ? -10.894 -3.221 0.536 1.00 98.56 82 ALA A CA 1
ATOM 656 C C . ALA A 1 82 ? -9.393 -3.380 0.241 1.00 98.56 82 ALA A C 1
ATOM 658 O O . ALA A 1 82 ? -8.861 -2.720 -0.655 1.00 98.56 82 ALA A O 1
ATOM 659 N N . MET A 1 83 ? -8.726 -4.313 0.921 1.00 98.75 83 MET A N 1
ATOM 660 C CA . MET A 1 83 ? -7.323 -4.654 0.693 1.00 98.75 83 MET A CA 1
ATOM 661 C C . MET A 1 83 ? -7.075 -5.166 -0.735 1.00 98.75 83 MET A C 1
ATOM 663 O O . MET A 1 83 ? -6.166 -4.691 -1.418 1.00 98.75 83 MET A O 1
ATOM 667 N N . VAL A 1 84 ? -7.897 -6.101 -1.226 1.00 98.75 84 VAL A N 1
ATOM 668 C CA . VAL A 1 84 ? -7.788 -6.629 -2.600 1.00 98.75 84 VAL A CA 1
ATOM 669 C C . VAL A 1 84 ? -8.024 -5.525 -3.633 1.00 98.75 84 VAL A C 1
ATOM 671 O O . VAL A 1 84 ? -7.270 -5.405 -4.602 1.00 98.75 84 VAL A O 1
ATOM 674 N N . LYS A 1 85 ? -9.033 -4.675 -3.419 1.00 98.81 85 LYS A N 1
ATOM 675 C CA . LYS A 1 85 ? -9.313 -3.521 -4.279 1.00 98.81 85 LYS A CA 1
ATOM 676 C C . LYS A 1 85 ? -8.132 -2.551 -4.310 1.00 98.81 85 LYS A C 1
ATOM 678 O O . LYS A 1 85 ? -7.755 -2.092 -5.387 1.00 98.81 85 LYS A O 1
ATOM 683 N N . ALA A 1 86 ? -7.522 -2.276 -3.159 1.00 98.88 86 ALA A N 1
ATOM 684 C CA . ALA A 1 86 ? -6.358 -1.405 -3.045 1.00 98.88 86 ALA A CA 1
ATOM 685 C C . ALA A 1 86 ? -5.132 -1.975 -3.777 1.00 98.88 86 ALA A C 1
ATOM 687 O O . ALA A 1 86 ? -4.476 -1.239 -4.516 1.00 98.88 86 ALA A O 1
ATOM 688 N N . PHE A 1 87 ? -4.866 -3.281 -3.648 1.00 98.88 87 PHE A N 1
ATOM 689 C CA . PHE A 1 87 ? -3.819 -3.973 -4.408 1.00 98.88 87 PHE A CA 1
ATOM 690 C C . PHE A 1 87 ? -4.037 -3.829 -5.918 1.00 98.88 87 PHE A C 1
ATOM 692 O O . PHE A 1 87 ? -3.147 -3.377 -6.639 1.00 98.88 87 PHE A O 1
ATOM 699 N N . ASN A 1 88 ? -5.240 -4.146 -6.403 1.00 98.75 88 ASN A N 1
ATOM 700 C CA . ASN A 1 88 ? -5.563 -4.068 -7.829 1.00 98.75 88 ASN A CA 1
ATOM 701 C C . ASN A 1 88 ? -5.460 -2.632 -8.367 1.00 98.75 88 ASN A C 1
ATOM 703 O O . ASN A 1 88 ? -4.955 -2.414 -9.471 1.00 98.75 88 ASN A O 1
ATOM 707 N N . ALA A 1 89 ? -5.899 -1.644 -7.585 1.00 98.88 89 ALA A N 1
ATOM 708 C CA . ALA A 1 89 ? -5.769 -0.233 -7.934 1.00 98.88 89 ALA A CA 1
ATOM 709 C C . ALA A 1 89 ? -4.298 0.210 -8.011 1.00 98.88 89 ALA A C 1
ATOM 711 O O . ALA A 1 89 ? -3.916 0.903 -8.956 1.00 98.88 89 ALA A O 1
ATOM 712 N N . GLY A 1 90 ? -3.466 -0.219 -7.056 1.00 98.75 90 GLY A N 1
ATOM 713 C CA . GLY A 1 90 ? -2.027 0.038 -7.064 1.00 98.75 90 GLY A CA 1
ATOM 714 C C . GLY A 1 90 ? -1.335 -0.562 -8.285 1.00 98.75 90 GLY A C 1
ATOM 715 O O . GLY A 1 90 ? -0.638 0.142 -9.015 1.00 98.75 90 GLY A O 1
ATOM 716 N N . TYR A 1 91 ? -1.612 -1.836 -8.567 1.00 98.69 91 TYR A N 1
ATOM 717 C CA . TYR A 1 91 ? -1.110 -2.522 -9.756 1.00 98.69 91 TYR A CA 1
ATOM 718 C C . TYR A 1 91 ? -1.476 -1.770 -11.040 1.00 98.69 91 TYR A C 1
ATOM 720 O O . TYR A 1 91 ? -0.606 -1.463 -11.851 1.00 98.69 91 TYR A O 1
ATOM 728 N N . SER A 1 92 ? -2.754 -1.409 -11.191 1.00 98.69 92 SER A N 1
ATOM 729 C CA . SER A 1 92 ? -3.258 -0.726 -12.390 1.00 98.69 92 SER A CA 1
ATOM 730 C C . SER A 1 92 ? -2.649 0.672 -12.551 1.00 98.69 92 SER A C 1
ATOM 732 O O . SER A 1 92 ? -2.309 1.086 -13.655 1.00 98.69 92 SER A O 1
ATOM 734 N N . THR A 1 93 ? -2.461 1.397 -11.445 1.00 98.56 93 THR A N 1
ATOM 735 C CA . THR A 1 93 ? -1.820 2.720 -11.448 1.00 98.56 93 THR A CA 1
ATOM 736 C C . THR A 1 93 ? -0.362 2.631 -11.891 1.00 98.56 93 THR A C 1
ATOM 738 O O . THR A 1 93 ? 0.067 3.400 -12.752 1.00 98.56 93 THR A O 1
ATOM 741 N N . ALA A 1 94 ? 0.396 1.680 -11.339 1.00 98.38 94 ALA A N 1
ATOM 742 C CA . ALA A 1 94 ? 1.778 1.450 -11.747 1.00 98.38 94 ALA A CA 1
ATOM 743 C C . ALA A 1 94 ? 1.866 0.993 -13.210 1.00 98.38 94 ALA A C 1
ATOM 745 O O . ALA A 1 94 ? 2.732 1.474 -13.935 1.00 98.38 94 ALA A O 1
ATOM 746 N N . GLN A 1 95 ? 0.938 0.143 -13.661 1.00 98.19 95 GLN A N 1
ATOM 747 C CA . GLN A 1 95 ? 0.853 -0.319 -15.046 1.00 98.19 95 GLN A CA 1
ATOM 748 C C . GLN A 1 95 ? 0.622 0.805 -16.046 1.00 98.19 95 GLN A C 1
ATOM 750 O O . GLN A 1 95 ? 1.318 0.881 -17.056 1.00 98.19 95 GLN A O 1
ATOM 755 N N . ASN A 1 96 ? -0.311 1.704 -15.749 1.00 98.25 96 ASN A N 1
ATOM 756 C CA . ASN A 1 96 ? -0.593 2.840 -16.619 1.00 98.25 96 ASN A CA 1
ATOM 757 C C . ASN A 1 96 ? 0.579 3.827 -16.687 1.00 98.25 96 ASN A C 1
ATOM 759 O O . ASN A 1 96 ? 0.742 4.521 -17.688 1.00 98.25 96 ASN A O 1
ATOM 763 N N . ARG A 1 97 ? 1.382 3.910 -15.620 1.00 98.00 97 ARG A N 1
ATOM 764 C CA . ARG A 1 97 ? 2.508 4.843 -15.524 1.00 98.00 97 ARG A CA 1
ATOM 765 C C . ARG A 1 97 ? 3.806 4.288 -16.111 1.00 98.00 97 ARG A C 1
ATOM 767 O O . ARG A 1 97 ? 4.565 5.050 -16.700 1.00 98.00 97 ARG A O 1
ATOM 774 N N . TYR A 1 98 ? 4.063 2.996 -15.938 1.00 97.94 98 TYR A N 1
ATOM 775 C CA . TYR A 1 98 ? 5.316 2.343 -16.308 1.00 97.94 98 TYR A CA 1
ATOM 776 C C . TYR A 1 98 ? 5.014 1.119 -17.174 1.00 97.94 98 TYR A C 1
ATOM 778 O O . TYR A 1 98 ? 4.572 0.089 -16.669 1.00 97.94 98 TYR A O 1
ATOM 786 N N . SER A 1 99 ? 5.243 1.219 -18.482 1.00 95.81 99 SER A N 1
ATOM 787 C CA . SER A 1 99 ? 4.985 0.131 -19.440 1.00 95.81 99 SER A CA 1
ATOM 788 C C . SER A 1 99 ? 6.198 -0.770 -19.702 1.00 95.81 99 SER A C 1
ATOM 790 O O . SER A 1 99 ? 6.046 -1.858 -20.252 1.00 95.81 99 SER A O 1
ATOM 792 N N . TYR A 1 100 ? 7.393 -0.338 -19.304 1.00 96.12 100 TYR A N 1
ATOM 793 C CA . TYR A 1 100 ? 8.640 -1.096 -19.386 1.00 96.12 100 TYR A CA 1
ATOM 794 C C . TYR A 1 100 ? 9.536 -0.757 -18.189 1.00 96.12 100 TYR A C 1
ATOM 796 O O . TYR A 1 100 ? 9.267 0.196 -17.456 1.00 96.12 100 TYR A O 1
ATOM 804 N N . CYS A 1 101 ? 10.584 -1.555 -17.973 1.00 97.31 101 CYS A N 1
ATOM 805 C CA . CYS A 1 101 ? 11.553 -1.271 -16.922 1.00 97.31 101 CYS A CA 1
ATOM 806 C C . CYS A 1 101 ? 12.529 -0.173 -17.365 1.00 97.31 101 CYS A C 1
ATOM 808 O O . CYS A 1 101 ? 13.252 -0.340 -18.349 1.00 97.31 101 CYS A O 1
ATOM 810 N N . ASP A 1 102 ? 12.546 0.935 -16.629 1.00 96.94 102 ASP A N 1
ATOM 811 C CA . ASP A 1 102 ? 13.534 2.003 -16.735 1.00 96.94 102 ASP A CA 1
ATOM 812 C C . ASP A 1 102 ? 13.960 2.488 -15.342 1.00 96.94 102 ASP A C 1
ATOM 814 O O . ASP A 1 102 ? 13.408 2.069 -14.321 1.00 96.94 102 ASP A O 1
ATOM 818 N N . ARG A 1 103 ? 14.932 3.408 -15.295 1.00 97.81 103 ARG A N 1
ATOM 819 C CA . ARG A 1 103 ? 15.428 3.960 -14.026 1.00 97.81 103 ARG A CA 1
ATOM 820 C C . ARG A 1 103 ? 14.311 4.600 -13.193 1.00 97.81 103 ARG A C 1
ATOM 822 O O . ARG A 1 103 ? 14.310 4.475 -11.977 1.00 97.81 103 ARG A O 1
ATOM 829 N N . GLN A 1 104 ? 13.345 5.267 -13.827 1.00 98.19 104 GLN A N 1
ATOM 830 C CA . GLN A 1 104 ? 12.257 5.925 -13.100 1.00 98.19 104 GLN A CA 1
ATOM 831 C C . GLN A 1 104 ? 11.308 4.914 -12.447 1.00 98.19 104 GLN A C 1
ATOM 833 O O . GLN A 1 104 ? 10.783 5.184 -11.366 1.00 98.19 104 GLN A O 1
ATOM 838 N N . ALA A 1 105 ? 11.070 3.771 -13.092 1.00 98.31 105 ALA A N 1
ATOM 839 C CA . ALA A 1 105 ? 10.296 2.674 -12.528 1.00 98.31 105 ALA A CA 1
ATOM 840 C C . ALA A 1 105 ? 11.024 2.043 -11.331 1.00 98.31 105 ALA A C 1
ATOM 842 O O . ALA A 1 105 ? 10.404 1.824 -10.288 1.00 98.31 105 ALA A O 1
ATOM 843 N N . GLU A 1 106 ? 12.333 1.806 -11.449 1.00 97.75 106 GLU A N 1
ATOM 844 C CA . GLU A 1 106 ? 13.167 1.283 -10.358 1.00 97.75 106 GLU A CA 1
ATOM 845 C C . GLU A 1 106 ? 13.193 2.232 -9.151 1.00 97.75 106 GLU A C 1
ATOM 847 O O . GLU A 1 106 ? 12.902 1.811 -8.027 1.00 97.75 106 GLU A O 1
ATOM 852 N N . ASP A 1 107 ? 13.439 3.524 -9.384 1.00 98.31 107 ASP A N 1
ATOM 853 C CA . ASP A 1 107 ? 13.450 4.555 -8.341 1.00 98.31 107 ASP A CA 1
ATOM 854 C C . ASP A 1 107 ? 12.086 4.656 -7.643 1.00 98.31 107 ASP A C 1
ATOM 856 O O . ASP A 1 107 ? 11.996 4.744 -6.413 1.00 98.31 107 ASP A O 1
ATOM 860 N N . PHE A 1 108 ? 10.995 4.588 -8.414 1.00 98.31 108 PHE A N 1
ATOM 861 C CA . PHE A 1 108 ? 9.648 4.560 -7.855 1.00 98.31 108 PHE A CA 1
ATOM 862 C C . PHE A 1 108 ? 9.423 3.311 -6.999 1.00 98.31 108 PHE A C 1
ATOM 864 O O . PHE A 1 108 ? 8.904 3.426 -5.888 1.00 98.31 108 PHE A O 1
ATOM 871 N N . ALA A 1 109 ? 9.830 2.127 -7.462 1.00 97.44 109 ALA A N 1
ATOM 872 C CA . ALA A 1 109 ? 9.702 0.901 -6.681 1.00 97.44 109 ALA A CA 1
ATOM 873 C C . ALA A 1 109 ? 10.499 0.974 -5.369 1.00 97.44 109 ALA A C 1
ATOM 875 O O . ALA A 1 109 ? 9.978 0.594 -4.320 1.00 97.44 109 ALA A O 1
ATOM 876 N N . ALA A 1 110 ? 11.719 1.516 -5.388 1.00 97.12 110 ALA A N 1
ATOM 877 C CA . ALA A 1 110 ? 12.508 1.731 -4.176 1.00 97.12 110 ALA A CA 1
ATOM 878 C C . ALA A 1 110 ? 11.800 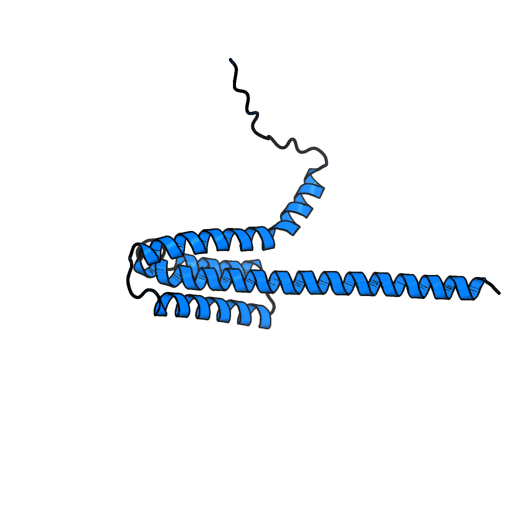2.686 -3.195 1.00 97.12 110 ALA A C 1
ATOM 880 O O . ALA A 1 110 ? 11.638 2.369 -2.014 1.00 97.12 110 ALA A O 1
ATOM 881 N N . ALA A 1 111 ? 11.286 3.817 -3.689 1.00 98.19 111 ALA A N 1
ATOM 882 C CA . ALA A 1 111 ? 10.551 4.778 -2.869 1.00 98.19 111 ALA A CA 1
ATOM 883 C C . ALA A 1 111 ? 9.245 4.201 -2.292 1.00 98.19 111 ALA A C 1
ATOM 885 O O . ALA A 1 111 ? 8.858 4.532 -1.167 1.00 98.19 111 ALA A O 1
ATOM 886 N N . ARG A 1 112 ? 8.546 3.338 -3.040 1.00 98.00 112 ARG A N 1
ATOM 887 C CA . ARG A 1 112 ? 7.330 2.665 -2.560 1.00 98.00 112 ARG A CA 1
ATOM 888 C C . ARG A 1 112 ? 7.629 1.562 -1.557 1.00 98.00 112 ARG A C 1
ATOM 890 O O . ARG A 1 112 ? 6.877 1.441 -0.595 1.00 98.00 112 ARG A O 1
ATOM 897 N N . ALA A 1 113 ? 8.731 0.831 -1.711 1.00 97.00 113 ALA A N 1
ATOM 898 C CA . ALA A 1 113 ? 9.182 -0.126 -0.704 1.00 97.00 113 ALA A CA 1
ATOM 899 C C . ALA A 1 113 ? 9.454 0.568 0.643 1.00 97.00 113 ALA A C 1
ATOM 901 O O . ALA A 1 113 ? 8.901 0.153 1.658 1.00 97.00 113 ALA A O 1
ATOM 902 N N . ALA A 1 114 ? 10.170 1.699 0.639 1.00 97.50 114 ALA A N 1
ATOM 903 C CA . ALA A 1 114 ? 10.429 2.480 1.854 1.00 97.50 114 ALA A CA 1
ATOM 904 C C . ALA A 1 114 ? 9.141 3.006 2.526 1.00 97.50 114 ALA A C 1
ATOM 906 O O . ALA A 1 114 ? 9.032 3.046 3.753 1.00 97.50 114 ALA A O 1
ATOM 907 N N . GLN A 1 115 ? 8.135 3.385 1.731 1.00 97.94 115 GLN A N 1
ATOM 908 C CA . GLN A 1 115 ? 6.808 3.734 2.253 1.00 97.94 115 GLN A CA 1
ATOM 909 C C . GLN A 1 115 ? 6.070 2.511 2.818 1.00 97.94 115 GLN A C 1
ATOM 911 O O . GLN A 1 115 ? 5.320 2.642 3.783 1.00 97.94 115 GLN A O 1
ATOM 916 N N . GLY A 1 116 ? 6.298 1.322 2.258 1.00 97.88 116 GLY A N 1
ATOM 917 C CA . GLY A 1 116 ? 5.749 0.059 2.754 1.00 97.88 116 GLY A CA 1
ATOM 918 C C . GLY A 1 116 ? 6.245 -0.247 4.158 1.00 97.88 116 GLY A C 1
ATOM 919 O O . GLY A 1 116 ? 5.444 -0.568 5.034 1.00 97.88 116 GLY A O 1
ATOM 920 N N . ASP A 1 117 ? 7.535 -0.028 4.403 1.00 97.00 117 ASP A N 1
ATOM 921 C CA . ASP A 1 117 ? 8.130 -0.194 5.729 1.00 97.00 117 ASP A CA 1
ATOM 922 C C . ASP A 1 117 ? 7.481 0.719 6.776 1.00 97.00 117 ASP A C 1
ATOM 924 O O . ASP A 1 117 ? 7.356 0.340 7.939 1.00 97.00 117 ASP A O 1
ATOM 928 N N . ALA A 1 118 ? 7.036 1.919 6.385 1.00 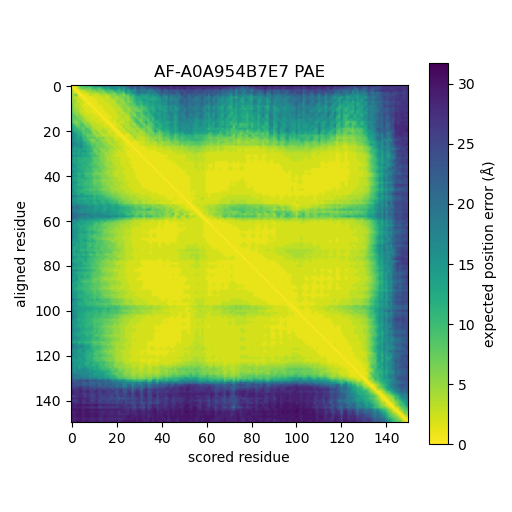95.12 118 ALA A N 1
ATOM 929 C CA . ALA A 1 118 ? 6.318 2.810 7.292 1.00 95.12 118 ALA A CA 1
ATOM 930 C C . ALA A 1 118 ? 4.953 2.232 7.705 1.00 95.12 118 ALA A C 1
ATOM 932 O O . ALA A 1 118 ? 4.613 2.281 8.887 1.00 95.12 118 ALA A O 1
ATOM 933 N N . TYR A 1 119 ? 4.210 1.624 6.773 1.00 97.00 119 TYR A N 1
ATOM 934 C CA . TYR A 1 119 ? 2.966 0.924 7.103 1.00 97.00 119 TYR A CA 1
ATOM 935 C C . TYR A 1 119 ? 3.212 -0.295 7.994 1.00 97.00 119 TYR A C 1
ATOM 937 O O . TYR A 1 119 ? 2.514 -0.462 8.989 1.00 97.00 119 TYR A O 1
ATOM 945 N N . ILE A 1 120 ? 4.228 -1.111 7.690 1.00 95.69 120 ILE A N 1
ATOM 946 C CA . ILE A 1 120 ? 4.590 -2.278 8.511 1.00 95.69 120 ILE A CA 1
ATOM 947 C C . ILE A 1 120 ? 4.931 -1.843 9.941 1.00 95.69 120 ILE A C 1
ATOM 949 O O . ILE A 1 120 ? 4.419 -2.421 10.899 1.00 95.69 120 ILE A O 1
ATOM 953 N N . ARG A 1 121 ? 5.743 -0.790 10.106 1.00 93.12 121 ARG A N 1
ATOM 954 C CA . ARG A 1 121 ? 6.049 -0.220 11.428 1.00 93.12 121 ARG A CA 1
ATOM 955 C C . ARG A 1 121 ? 4.788 0.221 12.165 1.00 93.12 121 ARG A C 1
ATOM 957 O O . ARG A 1 121 ? 4.631 -0.116 13.329 1.00 93.12 121 ARG A O 1
ATOM 964 N N . SER A 1 122 ? 3.878 0.924 11.493 1.00 91.81 122 SER A N 1
ATOM 965 C CA . SER A 1 122 ? 2.616 1.356 12.104 1.00 91.81 122 SER A CA 1
ATOM 966 C C . SER A 1 122 ? 1.733 0.182 12.539 1.00 91.81 122 SER A C 1
ATOM 968 O O . SER A 1 122 ? 1.147 0.241 13.613 1.00 91.81 122 SER A O 1
ATOM 970 N N . LEU A 1 123 ? 1.640 -0.879 11.732 1.00 94.31 123 LEU A N 1
ATOM 971 C CA . LEU A 1 123 ? 0.817 -2.060 12.031 1.00 94.31 123 LEU A CA 1
ATOM 972 C C . LEU A 1 123 ? 1.367 -2.877 13.208 1.00 94.31 123 LEU A C 1
ATOM 974 O O . LEU A 1 123 ? 0.606 -3.447 13.988 1.00 94.31 123 LEU A O 1
ATOM 978 N N . THR A 1 124 ? 2.693 -2.931 13.331 1.00 92.69 124 THR A N 1
ATOM 979 C CA . THR A 1 124 ? 3.399 -3.731 14.343 1.00 92.69 124 THR A CA 1
ATOM 980 C C . THR A 1 124 ? 3.719 -2.966 15.628 1.00 92.69 124 THR A C 1
ATOM 982 O O . THR A 1 124 ? 4.031 -3.600 16.633 1.00 92.69 124 THR A O 1
ATOM 985 N N . ALA A 1 125 ? 3.629 -1.631 15.640 1.00 89.19 125 ALA A N 1
ATOM 986 C CA . ALA A 1 125 ? 3.986 -0.812 16.801 1.00 89.19 125 ALA A CA 1
ATOM 987 C C . ALA A 1 125 ? 3.279 -1.236 18.108 1.00 89.19 125 ALA A C 1
ATOM 989 O O . ALA A 1 125 ? 3.995 -1.435 19.092 1.00 89.19 125 ALA A O 1
ATOM 990 N N . PRO A 1 126 ? 1.954 -1.503 18.131 1.00 85.75 126 PRO A N 1
ATOM 991 C CA . PRO A 1 126 ? 1.284 -1.955 19.354 1.00 85.75 126 PRO A CA 1
ATOM 992 C C . PRO A 1 126 ? 1.816 -3.297 19.876 1.00 85.75 126 PRO A C 1
ATOM 994 O O . PRO A 1 126 ? 1.946 -3.490 21.082 1.00 85.75 126 PRO A O 1
ATOM 997 N N . LEU A 1 127 ? 2.183 -4.219 18.974 1.00 85.00 127 LEU A N 1
ATOM 9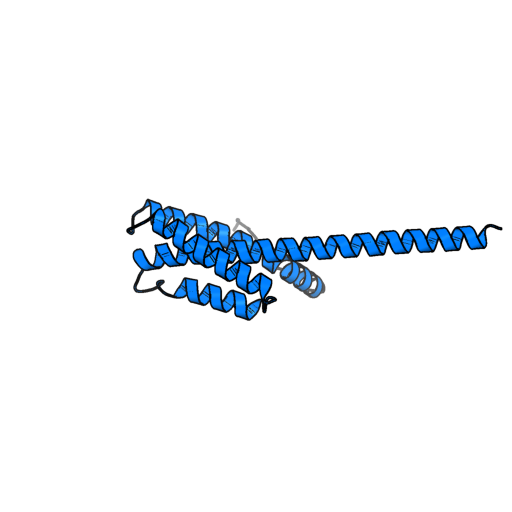98 C CA . LEU A 1 127 ? 2.777 -5.507 19.351 1.00 85.00 127 LEU A CA 1
ATOM 999 C C . LEU A 1 127 ? 4.153 -5.305 19.990 1.00 85.00 127 LEU A C 1
ATOM 1001 O O . LEU A 1 127 ? 4.446 -5.889 21.029 1.00 85.00 127 LEU A O 1
ATOM 1005 N N . TYR A 1 128 ? 4.996 -4.456 19.395 1.00 81.81 128 TYR A N 1
ATOM 1006 C CA . TYR A 1 128 ? 6.306 -4.131 19.961 1.00 81.81 128 TYR A CA 1
ATOM 1007 C C . TYR A 1 128 ? 6.211 -3.414 21.307 1.00 81.81 128 TYR A C 1
ATOM 1009 O O . TYR A 1 128 ? 7.079 -3.596 22.157 1.00 81.81 128 TYR A O 1
ATOM 1017 N N . GLU A 1 129 ? 5.192 -2.582 21.505 1.00 81.00 129 GLU A N 1
ATOM 1018 C CA . GLU A 1 129 ? 4.940 -1.921 22.784 1.00 81.00 129 GLU A CA 1
ATOM 1019 C C . GLU A 1 129 ? 4.510 -2.904 23.868 1.00 81.00 129 GLU A C 1
ATOM 1021 O O . GLU A 1 129 ? 5.074 -2.850 24.961 1.00 81.00 129 GLU A O 1
ATOM 1026 N N . ALA A 1 130 ? 3.606 -3.834 23.548 1.00 76.31 130 ALA A N 1
ATOM 1027 C CA . ALA A 1 130 ? 3.201 -4.904 24.455 1.00 76.31 130 ALA A CA 1
ATOM 1028 C C . ALA A 1 130 ? 4.395 -5.789 24.854 1.00 76.31 130 ALA A C 1
ATOM 1030 O O . ALA A 1 130 ? 4.687 -5.918 26.039 1.00 76.31 130 ALA A O 1
ATOM 1031 N N . MET A 1 131 ? 5.165 -6.285 23.874 1.00 76.88 131 MET A N 1
ATOM 1032 C CA . MET A 1 131 ? 6.349 -7.117 24.139 1.00 76.88 131 MET A CA 1
ATOM 1033 C C . MET A 1 131 ? 7.404 -6.385 24.978 1.00 76.88 131 MET A C 1
ATOM 1035 O O . MET A 1 131 ? 7.996 -6.970 25.874 1.00 76.88 131 MET A O 1
ATOM 1039 N N . ARG A 1 132 ? 7.626 -5.084 24.742 1.00 74.44 132 ARG A N 1
ATOM 1040 C CA . ARG A 1 132 ? 8.571 -4.296 25.552 1.00 74.44 132 ARG A CA 1
ATOM 1041 C C . ARG A 1 132 ? 8.107 -4.138 27.000 1.00 74.44 132 ARG A C 1
ATOM 1043 O O . ARG A 1 132 ? 8.952 -4.028 27.881 1.00 74.44 132 ARG A O 1
ATOM 1050 N N . GLY A 1 133 ? 6.798 -4.058 27.232 1.00 62.56 133 GLY A N 1
ATOM 1051 C CA . GLY A 1 133 ? 6.226 -4.041 28.577 1.00 62.56 133 GLY A CA 1
ATOM 1052 C C . GLY A 1 133 ? 6.479 -5.353 29.319 1.00 62.56 133 GLY A C 1
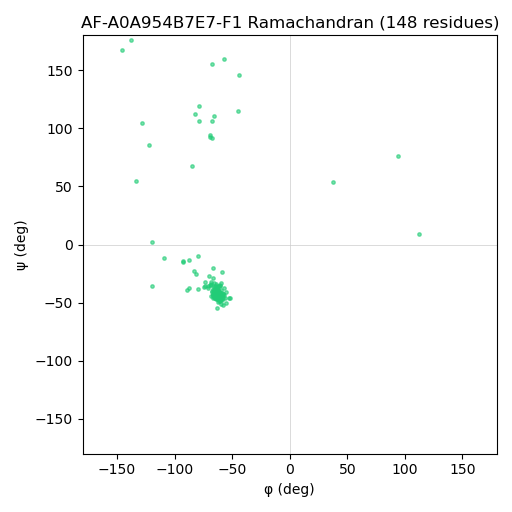ATOM 1053 O O . GLY A 1 133 ? 6.851 -5.313 30.488 1.00 62.56 133 GLY A O 1
ATOM 1054 N N . ASP A 1 134 ? 6.369 -6.479 28.612 1.00 57.06 134 ASP A N 1
ATOM 1055 C CA . ASP A 1 134 ? 6.640 -7.821 29.143 1.00 57.06 134 ASP A CA 1
ATOM 1056 C C . ASP A 1 134 ? 8.149 -8.053 29.390 1.00 57.06 134 ASP A C 1
ATOM 1058 O O . ASP A 1 134 ? 8.540 -8.620 30.407 1.00 57.06 134 ASP A O 1
ATOM 1062 N N . ASP A 1 135 ? 9.011 -7.533 28.510 1.00 57.44 135 ASP A N 1
ATOM 1063 C CA . ASP A 1 135 ? 10.480 -7.617 28.592 1.00 57.44 135 ASP A CA 1
ATOM 1064 C C . ASP A 1 135 ? 11.115 -6.598 29.570 1.00 57.44 135 ASP A C 1
ATOM 1066 O O . ASP A 1 135 ? 12.319 -6.645 29.854 1.00 57.44 135 ASP A O 1
ATOM 1070 N N . ALA A 1 136 ? 10.343 -5.632 30.083 1.00 55.41 136 ALA A N 1
ATOM 1071 C CA . ALA A 1 136 ? 10.855 -4.579 30.966 1.00 55.41 136 ALA A CA 1
ATOM 1072 C C . ALA A 1 136 ? 11.333 -5.116 32.328 1.00 55.41 136 ALA A C 1
ATOM 1074 O O . ALA A 1 136 ? 12.161 -4.476 32.985 1.00 55.41 136 ALA A O 1
ATOM 1075 N N . GLU A 1 137 ? 10.884 -6.305 32.735 1.00 50.03 137 GLU A N 1
ATOM 1076 C CA . GLU A 1 137 ? 11.392 -7.009 33.912 1.00 50.03 137 GLU A CA 1
ATOM 1077 C C . GLU A 1 137 ? 12.653 -7.825 33.548 1.00 50.03 137 GLU A C 1
ATOM 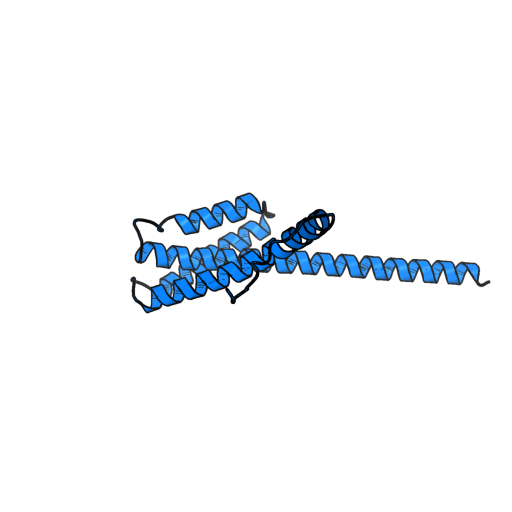1079 O O . GLU A 1 137 ? 12.666 -9.051 33.541 1.00 50.03 137 GLU A O 1
ATOM 1084 N N . GLY A 1 138 ? 13.754 -7.128 33.226 1.00 54.34 138 GLY A N 1
ATOM 1085 C CA . GLY A 1 138 ? 15.098 -7.728 33.203 1.00 54.34 138 GLY A CA 1
ATOM 1086 C C . GLY A 1 138 ? 15.811 -7.875 31.854 1.00 54.34 138 GLY A C 1
ATOM 1087 O O . GLY A 1 138 ? 16.885 -8.479 31.825 1.00 54.34 138 GLY A O 1
ATOM 1088 N N . VAL A 1 139 ? 15.317 -7.307 30.749 1.00 50.03 139 VAL A N 1
ATOM 1089 C CA . VAL A 1 139 ? 16.061 -7.356 29.476 1.00 50.03 139 VAL A CA 1
ATOM 1090 C C . VAL A 1 139 ? 17.140 -6.268 29.396 1.00 50.03 139 VAL A C 1
ATOM 1092 O O . VAL A 1 139 ? 16.873 -5.072 29.247 1.00 50.03 139 VAL A O 1
ATOM 1095 N N . THR A 1 140 ? 18.408 -6.687 29.412 1.00 54.22 140 THR A N 1
ATOM 1096 C CA . THR A 1 140 ? 19.539 -5.872 28.955 1.00 54.22 140 THR A CA 1
ATOM 1097 C C . THR A 1 140 ? 19.464 -5.701 27.439 1.00 54.22 140 THR A C 1
ATOM 1099 O O . THR A 1 140 ? 19.972 -6.510 26.666 1.00 54.22 140 THR A O 1
ATOM 1102 N N . VAL A 1 141 ? 18.854 -4.603 26.992 1.00 55.47 141 VAL A N 1
ATOM 1103 C CA . VAL A 1 141 ? 18.939 -4.180 25.590 1.00 55.47 141 VAL A CA 1
ATOM 1104 C C . VAL A 1 141 ? 20.381 -3.758 25.309 1.00 55.47 141 VAL A C 1
ATOM 1106 O O . VAL A 1 141 ? 20.821 -2.693 25.752 1.00 55.47 141 VAL A O 1
ATOM 1109 N N . TRP A 1 142 ? 21.128 -4.582 24.571 1.00 53.22 142 TRP A N 1
ATOM 1110 C CA . TRP A 1 142 ? 22.458 -4.215 24.090 1.00 53.22 142 TRP A CA 1
ATOM 1111 C C . TRP A 1 142 ? 22.324 -3.095 23.052 1.00 53.22 142 TRP A C 1
ATOM 1113 O O . TRP A 1 142 ? 22.131 -3.323 21.860 1.00 53.22 142 TRP A O 1
ATOM 1123 N N . ARG A 1 143 ? 22.395 -1.849 23.520 1.00 56.75 143 ARG A N 1
ATOM 1124 C CA . ARG A 1 143 ? 22.681 -0.695 22.670 1.00 56.75 143 ARG A CA 1
ATOM 1125 C C . ARG A 1 143 ? 24.180 -0.704 22.453 1.00 56.75 143 ARG A C 1
ATOM 1127 O O . ARG A 1 143 ? 24.916 -0.431 23.397 1.00 56.75 143 ARG A O 1
ATOM 1134 N N . GLY A 1 144 ? 24.608 -1.075 21.248 1.00 39.72 144 GLY A N 1
ATOM 1135 C CA . GLY A 1 144 ? 26.019 -1.130 20.891 1.00 39.72 144 GLY A CA 1
ATOM 1136 C C . GLY A 1 144 ? 26.742 0.113 21.385 1.00 39.72 144 GLY A C 1
ATOM 1137 O O . GLY A 1 144 ? 26.406 1.233 20.998 1.00 39.72 144 GLY A O 1
ATOM 1138 N N . ALA A 1 145 ? 27.670 -0.094 22.316 1.00 45.00 145 ALA A N 1
ATOM 1139 C CA . ALA A 1 145 ? 28.480 0.975 22.849 1.00 45.00 145 ALA A CA 1
ATOM 1140 C C . ALA A 1 145 ? 29.351 1.491 21.703 1.00 45.00 145 ALA A C 1
ATOM 1142 O O . ALA A 1 145 ? 30.245 0.797 21.223 1.00 45.00 145 ALA A O 1
ATOM 1143 N N . ASN A 1 146 ? 29.065 2.709 21.254 1.00 52.34 146 ASN A N 1
ATOM 1144 C CA . ASN A 1 146 ? 30.041 3.494 20.530 1.00 52.34 146 ASN A CA 1
ATOM 1145 C C . ASN A 1 146 ? 31.118 3.893 21.545 1.00 52.34 146 ASN A C 1
ATOM 1147 O O . ASN A 1 146 ? 30.960 4.872 22.272 1.00 52.34 146 ASN A O 1
ATOM 1151 N N . THR A 1 147 ? 32.169 3.089 21.647 1.00 46.94 147 THR A N 1
ATOM 1152 C CA . THR A 1 147 ? 33.427 3.512 22.257 1.00 46.94 147 THR A CA 1
ATOM 1153 C C . THR A 1 147 ? 34.518 3.328 21.224 1.00 46.94 147 THR A C 1
ATOM 1155 O O . THR A 1 147 ? 35.196 2.305 21.168 1.00 46.94 147 THR A O 1
ATOM 1158 N N . ASP A 1 148 ? 34.655 4.363 20.403 1.00 49.50 148 ASP A N 1
ATOM 1159 C CA . ASP A 1 148 ? 35.970 4.898 20.085 1.00 49.50 148 ASP A CA 1
ATOM 1160 C C . ASP A 1 148 ? 36.820 4.995 21.376 1.00 49.50 148 ASP A C 1
ATOM 1162 O O . ASP A 1 148 ? 36.290 5.288 22.455 1.00 49.50 148 ASP A O 1
ATOM 1166 N N . ASN A 1 149 ? 38.128 4.767 21.226 1.00 44.59 149 ASN A N 1
ATOM 1167 C CA . ASN A 1 149 ? 39.212 4.816 22.218 1.00 44.59 149 ASN A CA 1
ATOM 1168 C C . ASN A 1 149 ? 39.631 3.505 22.936 1.00 44.59 149 ASN A C 1
ATOM 1170 O O . ASN A 1 149 ? 39.395 3.330 24.136 1.00 44.59 149 ASN A O 1
ATOM 1174 N N . ARG A 1 150 ? 40.380 2.643 22.229 1.00 39.56 150 ARG A N 1
ATOM 1175 C CA . ARG A 1 150 ? 41.790 2.311 22.551 1.00 39.56 150 ARG A CA 1
ATOM 1176 C C . ARG A 1 150 ? 42.464 1.496 21.454 1.00 39.56 150 ARG A C 1
ATOM 1178 O O . ARG A 1 150 ? 41.818 0.555 20.953 1.00 39.56 150 ARG A O 1
#

Secondary structure (DSSP, 8-state):
-HHHHHHHHHHHHHHHHHHHHHHHHHHHHHHHHHHHHHHHHHHHHHHHHHHHHSTTTTTTHHHHHHHHHHHHH---HHHHHHHHHHHHHHHHHHHHH-SS--HHHHHHHHHHHHHHHHHHHHHHHHHHHHHHHHHTTT------------

Nearest PDB structures (foldseek):
  6wge-assembly1_B  TM=2.199E-01  e=5.465E+00  Homo sapiens

Foldseek 3Di:
DCVVVVVVVVVVVVVVVVVVVVVVVVVLVVVLLVLLLLLLLLLLLLLQLCCQVPVPPCNCVSVVVLVVSCVVVVDDPVSNVSSPVSSPVSNVVNCVVDVHDDPVSVVVNVVSVVVSVVSVCSNCVVVVVVVCVVCVVDDPDCPPDPDDDD

Mean predicted aligned error: 9.25 Å